Protein AF-A0A5N6P2I0-F1 (afdb_monomer_lite)

pLDDT: mean 77.82, std 19.81, range [37.22, 97.19]

Organism: NCBI:txid192012

Foldseek 3Di:
DDDDDDDDPDPPPDPPPPPPPPDPDPPDDDPLRVLLVVLLVLQLVLLVVADPVSSVVSNVVSVVVSVVCVVPPDPPPVVVSVVVSVVSVVQSVVSNVDNDRPPDPPDPPPPPPDDD

Sequence (116 aa):
MNPLSEDLQSQEQAPKNKDVMGAPRAQKLSGIQKQVLSLYRGFLRTARYKTPENRAHIESLVSAEFRKNSQLIDRKNFLHIEYLLRRGKKQLDQLKTVDSVRLSSSNVELSDTKQQ

InterPro domains:
  IPR008011 Complex 1 LYR protein domain [PF05347] (34-94)
  IPR045295 SDHAF1, LYR domain [cd20268] (30-94)

Structure (mmCIF, N/CA/C/O backbone):
data_AF-A0A5N6P2I0-F1
#
_entry.id   AF-A0A5N6P2I0-F1
#
loop_
_atom_site.group_PDB
_atom_site.id
_atom_site.type_symbol
_atom_site.label_atom_id
_atom_site.label_alt_id
_atom_site.label_comp_id
_atom_site.label_asym_id
_atom_site.label_entity_id
_atom_site.label_seq_id
_atom_site.pdbx_PDB_ins_code
_atom_site.Cartn_x
_atom_site.Cartn_y
_atom_site.Cartn_z
_atom_site.occupancy
_atom_site.B_iso_or_equiv
_atom_site.auth_seq_id
_atom_site.auth_comp_id
_atom_site.auth_asym_id
_atom_site.auth_atom_id
_at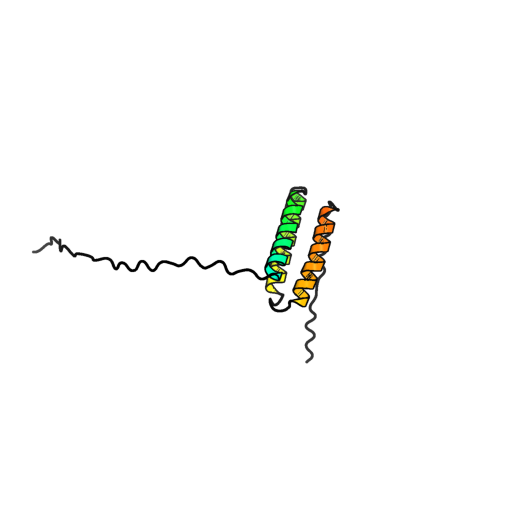om_site.pdbx_PDB_model_num
ATOM 1 N N . MET A 1 1 ? -71.513 -26.981 -22.341 1.00 44.34 1 MET A N 1
ATOM 2 C CA . MET A 1 1 ? -70.065 -26.818 -22.574 1.00 44.34 1 MET A CA 1
ATOM 3 C C . MET A 1 1 ? -69.766 -25.331 -22.537 1.00 44.34 1 MET A C 1
ATOM 5 O O . MET A 1 1 ? -70.288 -24.623 -23.383 1.00 44.34 1 MET A O 1
ATOM 9 N N . ASN A 1 2 ? -69.008 -24.868 -21.542 1.00 53.66 2 ASN A N 1
ATOM 10 C CA . ASN A 1 2 ? -68.280 -23.596 -21.645 1.00 53.66 2 ASN A CA 1
ATOM 11 C C . ASN A 1 2 ? -67.016 -23.841 -22.486 1.00 53.66 2 ASN A C 1
ATOM 13 O O . ASN A 1 2 ? -66.511 -24.968 -22.478 1.00 53.66 2 ASN A O 1
ATOM 17 N N . PRO A 1 3 ? -66.534 -22.832 -23.225 1.00 54.41 3 PRO A N 1
ATOM 18 C CA . PRO A 1 3 ? -65.456 -21.997 -22.679 1.00 54.41 3 PRO A CA 1
ATOM 19 C C . PRO A 1 3 ? -65.680 -20.500 -22.980 1.00 54.41 3 PRO A C 1
ATOM 21 O O . PRO A 1 3 ? -66.147 -20.126 -24.046 1.00 54.41 3 PRO A O 1
ATOM 24 N N . LEU A 1 4 ? -65.585 -19.634 -21.974 1.00 51.84 4 LEU A N 1
ATOM 25 C CA . LEU A 1 4 ? -64.352 -18.969 -21.530 1.00 51.84 4 LEU A CA 1
ATOM 26 C C . LEU A 1 4 ? -63.957 -17.794 -22.446 1.00 51.84 4 LEU A C 1
ATOM 28 O O . LEU A 1 4 ? -63.243 -17.933 -23.433 1.00 51.84 4 LEU A O 1
ATOM 32 N N . SER A 1 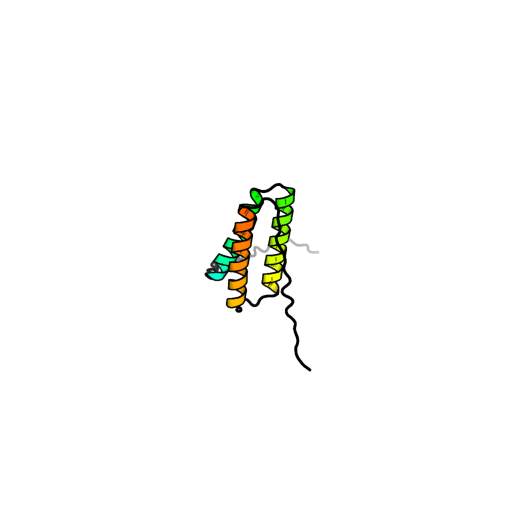5 ? -64.455 -16.625 -22.067 1.00 57.94 5 SER A N 1
ATOM 33 C CA . SER A 1 5 ? -63.877 -15.301 -22.320 1.00 57.94 5 SER A CA 1
ATOM 34 C C . SER A 1 5 ? -64.264 -14.526 -21.053 1.00 57.94 5 SER A C 1
ATOM 36 O O . SER A 1 5 ? -65.418 -14.146 -20.894 1.00 57.94 5 SER A O 1
ATOM 38 N N . GLU A 1 6 ? -63.523 -14.620 -19.946 1.00 64.75 6 GLU A N 1
ATOM 39 C CA . GLU A 1 6 ? -62.194 -14.028 -19.739 1.00 64.75 6 GLU A CA 1
ATOM 40 C C . GLU A 1 6 ? -62.084 -12.671 -20.423 1.00 64.75 6 GLU A C 1
ATOM 42 O O . GLU A 1 6 ? -61.702 -12.582 -21.578 1.00 64.75 6 GLU A O 1
ATOM 47 N N . ASP A 1 7 ? -62.540 -11.646 -19.703 1.00 49.78 7 ASP A N 1
ATOM 48 C CA . ASP A 1 7 ? -61.805 -10.395 -19.528 1.00 49.78 7 ASP A CA 1
ATOM 49 C C . ASP A 1 7 ? -62.417 -9.656 -18.328 1.00 49.78 7 ASP A C 1
ATOM 51 O O . ASP A 1 7 ? -63.282 -8.786 -18.441 1.00 49.78 7 ASP A O 1
ATOM 55 N N . LEU A 1 8 ? -61.991 -10.058 -17.123 1.00 53.91 8 LEU A N 1
ATOM 56 C CA . LEU A 1 8 ? -62.126 -9.208 -15.946 1.00 53.91 8 LEU A CA 1
ATOM 57 C C . LEU A 1 8 ? -61.109 -8.078 -16.080 1.00 53.91 8 LEU A C 1
ATOM 59 O O . LEU A 1 8 ? -59.900 -8.279 -15.973 1.00 53.91 8 LEU A O 1
ATOM 63 N N . GLN A 1 9 ? -61.629 -6.872 -16.259 1.00 51.62 9 GLN A N 1
ATOM 64 C CA . GLN A 1 9 ? -60.892 -5.627 -16.127 1.00 51.62 9 GLN A CA 1
ATOM 65 C C . GLN A 1 9 ? -60.539 -5.407 -14.647 1.00 51.62 9 GLN A C 1
ATOM 67 O O . GLN A 1 9 ? -61.181 -4.648 -13.925 1.00 51.62 9 GLN A O 1
ATOM 72 N N . SER A 1 10 ? -59.513 -6.115 -14.179 1.00 47.25 10 SER A N 1
ATOM 73 C CA . SER A 1 10 ? -58.871 -5.862 -12.894 1.00 47.25 10 SER A CA 1
ATOM 74 C C . SER A 1 10 ? -58.018 -4.605 -13.025 1.00 47.25 10 SER A C 1
ATOM 76 O O . SER A 1 10 ? -56.967 -4.601 -13.664 1.00 47.25 10 SER A O 1
ATOM 78 N N . GLN A 1 11 ? -58.481 -3.512 -12.422 1.00 48.97 11 GLN A N 1
ATOM 79 C CA . GLN A 1 11 ? -57.640 -2.356 -12.140 1.00 48.97 11 GLN A CA 1
ATOM 80 C C . GLN A 1 11 ? -56.559 -2.765 -11.133 1.00 48.97 11 GLN A C 1
ATOM 82 O O . GLN A 1 11 ? -56.758 -2.687 -9.922 1.00 48.97 11 GLN A O 1
ATOM 87 N N . GLU A 1 12 ? -55.401 -3.190 -11.629 1.00 54.59 12 GLU A N 1
ATOM 88 C CA . GLU A 1 12 ? -54.212 -3.366 -10.804 1.00 54.59 12 GLU A CA 1
ATOM 89 C C . GLU A 1 12 ? -53.629 -1.988 -10.464 1.00 54.59 12 GLU A C 1
ATOM 91 O O . GLU A 1 12 ? -52.868 -1.377 -11.218 1.00 54.59 12 GLU A O 1
ATOM 96 N N . GLN A 1 13 ? -54.035 -1.448 -9.316 1.00 52.94 13 GLN A N 1
ATOM 97 C CA . GLN A 1 13 ? -53.342 -0.326 -8.696 1.00 52.94 13 GLN A CA 1
ATOM 98 C C . GLN A 1 13 ? -52.005 -0.821 -8.143 1.00 52.94 13 GLN A C 1
ATOM 100 O O . GLN A 1 13 ? -51.918 -1.358 -7.042 1.00 52.94 13 GLN A O 1
ATOM 105 N N . ALA A 1 14 ? -50.952 -0.610 -8.931 1.00 58.09 14 ALA A N 1
ATOM 106 C CA . ALA A 1 14 ? -49.574 -0.828 -8.523 1.00 58.09 14 ALA A CA 1
ATOM 107 C C . ALA A 1 14 ? -49.246 -0.045 -7.230 1.00 58.09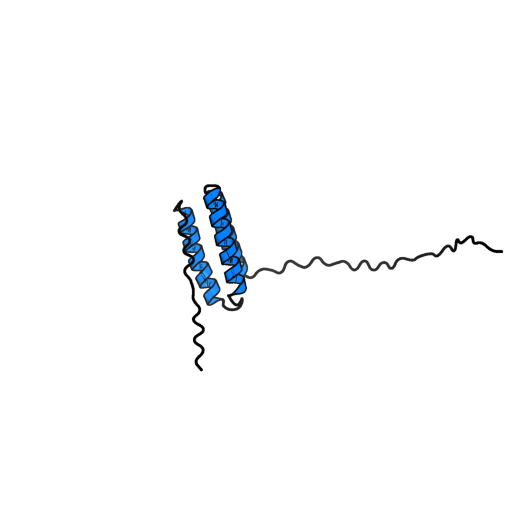 14 ALA A C 1
ATOM 109 O O . ALA A 1 14 ? -49.504 1.167 -7.163 1.00 58.09 14 ALA A O 1
ATOM 110 N N . PRO 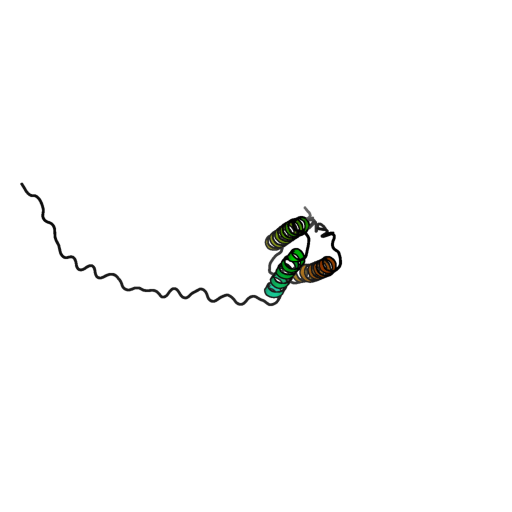A 1 15 ? -48.627 -0.676 -6.215 1.00 54.09 15 PRO A N 1
ATOM 111 C CA . PRO A 1 15 ? -48.181 0.030 -5.024 1.00 54.09 15 PRO A CA 1
ATOM 112 C C . PRO A 1 15 ? -47.036 0.985 -5.387 1.00 54.09 15 PRO A C 1
ATOM 114 O O . PRO A 1 15 ? -45.923 0.577 -5.715 1.00 54.09 15 PRO A O 1
ATOM 117 N N . LYS A 1 16 ? -47.296 2.295 -5.307 1.00 62.94 16 LYS A N 1
ATOM 118 C CA . LYS A 1 16 ? -46.289 3.355 -5.468 1.00 62.94 16 LYS A CA 1
ATOM 119 C C . LYS A 1 16 ? -45.431 3.515 -4.205 1.00 62.94 16 LYS A C 1
ATOM 121 O O . LYS A 1 16 ? -45.323 4.624 -3.696 1.00 62.94 16 LYS A O 1
ATOM 126 N N . ASN A 1 17 ? -44.776 2.459 -3.730 1.00 58.72 17 ASN A N 1
ATOM 127 C CA . ASN A 1 17 ? -43.648 2.627 -2.809 1.00 58.72 17 ASN A CA 1
ATOM 128 C C . ASN A 1 17 ? -42.353 2.639 -3.608 1.00 58.72 17 ASN A C 1
ATOM 130 O O . ASN A 1 17 ? -41.639 1.656 -3.759 1.00 58.72 17 ASN A O 1
ATOM 134 N N . LYS A 1 18 ? -42.074 3.823 -4.150 1.00 60.91 18 LYS A N 1
ATOM 135 C CA . LYS A 1 18 ? -40.727 4.226 -4.534 1.00 60.91 18 LYS A CA 1
ATOM 136 C C . LYS A 1 18 ? -40.039 4.670 -3.253 1.00 60.91 18 LYS A C 1
ATOM 138 O O . LYS A 1 18 ? -39.909 5.865 -2.993 1.00 60.91 18 LYS A O 1
ATOM 143 N N . ASP A 1 19 ? -39.647 3.684 -2.452 1.00 57.59 19 ASP A N 1
ATOM 144 C CA . ASP A 1 19 ? -38.621 3.888 -1.445 1.00 57.59 19 ASP A CA 1
ATOM 145 C C . ASP A 1 19 ? -37.384 4.367 -2.196 1.00 57.59 19 ASP A C 1
ATOM 147 O O . ASP A 1 19 ? -36.738 3.642 -2.955 1.00 57.59 19 ASP A O 1
ATOM 151 N N . VAL A 1 20 ? -37.135 5.666 -2.068 1.00 60.59 20 VAL A N 1
ATOM 152 C CA . VAL A 1 20 ? -35.949 6.333 -2.573 1.00 60.59 20 VAL A CA 1
ATOM 153 C C . VAL A 1 20 ? -34.768 5.643 -1.905 1.00 60.59 20 VAL A C 1
ATOM 155 O O . VAL A 1 20 ? -34.457 5.901 -0.744 1.00 60.59 20 VAL A O 1
ATOM 158 N N . MET A 1 21 ? -34.130 4.731 -2.640 1.00 58.25 21 MET A N 1
ATOM 159 C CA . MET A 1 21 ? -32.834 4.159 -2.304 1.00 58.25 21 MET A CA 1
ATOM 160 C C . MET A 1 21 ? -31.849 5.317 -2.150 1.00 58.25 21 MET A C 1
ATOM 162 O O . MET A 1 21 ? -31.278 5.813 -3.122 1.00 58.25 21 MET A O 1
ATOM 166 N N . GLY A 1 22 ? -31.691 5.791 -0.914 1.00 60.19 22 GLY A N 1
ATOM 167 C CA . GLY A 1 22 ? -30.646 6.724 -0.544 1.00 60.19 22 GLY A CA 1
ATOM 168 C C . GLY A 1 22 ? -29.318 6.069 -0.880 1.00 60.19 22 GLY A C 1
ATOM 169 O O . GLY A 1 22 ? -28.913 5.117 -0.213 1.00 60.19 22 GLY A O 1
ATOM 170 N N . ALA A 1 23 ? -28.667 6.550 -1.942 1.00 65.94 23 ALA A N 1
ATOM 171 C CA . ALA A 1 23 ? -27.332 6.109 -2.310 1.00 65.94 23 ALA A CA 1
ATOM 172 C C . ALA A 1 23 ? -26.455 6.112 -1.045 1.00 65.94 23 ALA A C 1
ATOM 174 O O . ALA A 1 23 ? -26.481 7.100 -0.296 1.00 65.94 23 ALA A O 1
ATOM 175 N N . PRO A 1 24 ? -25.720 5.024 -0.755 1.00 65.69 24 PRO A N 1
ATOM 176 C CA . PRO A 1 24 ? -24.953 4.930 0.473 1.00 65.69 24 PRO A CA 1
ATOM 177 C C . PRO A 1 24 ? -23.992 6.114 0.518 1.00 65.69 24 PRO A C 1
ATOM 179 O O . PRO A 1 24 ? -23.136 6.275 -0.354 1.00 65.69 24 PRO A O 1
ATOM 182 N N . ARG A 1 25 ? -24.169 6.985 1.519 1.00 69.44 25 ARG A N 1
ATOM 183 C CA . ARG A 1 25 ? -23.284 8.132 1.733 1.00 69.44 25 ARG A CA 1
ATOM 184 C C . ARG A 1 25 ? -21.867 7.586 1.828 1.00 69.44 25 ARG A C 1
ATOM 186 O O . ARG A 1 25 ? -21.587 6.803 2.735 1.00 69.44 25 ARG A O 1
ATOM 193 N N . ALA A 1 26 ? -21.004 7.972 0.888 1.00 72.00 26 ALA A N 1
ATOM 194 C CA . ALA A 1 26 ? -19.619 7.529 0.856 1.00 72.00 26 ALA A CA 1
ATOM 195 C C . ALA A 1 26 ? -18.995 7.777 2.235 1.00 72.00 26 ALA A C 1
ATOM 197 O O . ALA A 1 26 ? -18.838 8.925 2.661 1.00 72.00 26 ALA A O 1
ATOM 198 N N . GLN A 1 27 ? -18.712 6.698 2.968 1.00 79.94 27 GLN A N 1
ATOM 199 C CA . GLN A 1 27 ? -18.161 6.811 4.309 1.00 79.94 27 GLN A CA 1
ATOM 200 C C . GLN A 1 27 ? -16.822 7.542 4.223 1.00 79.94 27 GLN A C 1
ATOM 202 O O . GLN A 1 27 ? -15.932 7.180 3.449 1.00 79.94 27 GLN A O 1
ATOM 207 N N . LYS A 1 28 ? -16.691 8.614 5.007 1.00 89.38 28 LYS A N 1
ATOM 208 C CA . LYS A 1 28 ? -15.485 9.435 5.024 1.00 89.38 28 LYS A CA 1
ATOM 209 C C . LYS A 1 28 ? -14.323 8.588 5.540 1.00 89.38 28 LYS A C 1
ATOM 211 O O . LYS A 1 28 ? -14.308 8.195 6.701 1.00 89.38 28 LYS A O 1
ATOM 216 N N . LEU A 1 29 ? -13.347 8.333 4.671 1.00 89.50 29 LEU A N 1
ATOM 217 C CA . LEU A 1 29 ? -12.138 7.595 5.033 1.00 89.50 29 LEU A CA 1
ATOM 218 C C . LEU A 1 29 ? -11.342 8.343 6.111 1.00 89.50 29 LEU A C 1
ATOM 220 O O . LEU A 1 29 ? -11.184 9.570 6.040 1.00 89.50 29 LEU A O 1
ATOM 224 N N . SER A 1 30 ? -10.796 7.592 7.066 1.00 91.94 30 SER A N 1
ATOM 225 C CA . SER A 1 30 ? -9.897 8.110 8.096 1.00 91.94 30 SER A CA 1
ATOM 226 C C . SER A 1 30 ? -8.578 8.606 7.493 1.00 91.94 30 SER A C 1
ATOM 228 O O . SER A 1 30 ? -8.214 8.267 6.362 1.00 91.94 30 SER A O 1
ATOM 230 N N . GLY A 1 31 ? -7.832 9.418 8.249 1.00 94.06 31 GLY A N 1
ATOM 231 C CA . GLY A 1 31 ? -6.531 9.932 7.806 1.00 94.06 31 GLY A CA 1
ATOM 232 C C . GLY A 1 31 ? -5.565 8.811 7.413 1.00 94.06 31 GLY A C 1
ATOM 233 O O . GLY A 1 31 ? -4.988 8.848 6.326 1.00 94.06 31 GLY A O 1
ATOM 234 N N . ILE A 1 32 ? -5.476 7.767 8.241 1.00 93.62 32 ILE A N 1
ATOM 235 C CA . ILE A 1 32 ? -4.583 6.633 7.986 1.00 93.62 32 ILE A CA 1
ATOM 236 C C . ILE A 1 32 ? -5.034 5.808 6.775 1.00 93.62 32 ILE A C 1
ATOM 238 O O . ILE A 1 32 ? -4.209 5.427 5.949 1.00 93.62 32 ILE A O 1
ATOM 242 N N . GLN A 1 33 ? -6.345 5.623 6.575 1.00 94.25 33 GLN A N 1
ATOM 243 C CA . GLN A 1 33 ? -6.872 4.957 5.378 1.00 94.25 33 GLN A CA 1
ATOM 244 C C . GLN A 1 33 ? -6.495 5.722 4.105 1.00 94.25 33 GLN A C 1
ATOM 246 O O . GLN A 1 33 ? -6.050 5.124 3.125 1.00 94.25 33 GLN A O 1
ATOM 251 N N . LYS A 1 34 ? -6.600 7.057 4.125 1.00 95.75 34 LYS A N 1
ATOM 252 C CA . LYS A 1 34 ? -6.159 7.900 3.003 1.00 95.75 34 LYS A CA 1
ATOM 253 C C . LYS A 1 34 ? -4.659 7.768 2.748 1.00 95.75 34 LYS A C 1
ATOM 255 O O . LYS A 1 34 ? -4.254 7.713 1.590 1.00 95.75 34 LYS A O 1
ATOM 260 N N . GLN A 1 35 ? -3.843 7.699 3.800 1.00 96.25 35 GLN A N 1
ATOM 261 C CA . GLN A 1 35 ? -2.397 7.502 3.672 1.00 96.25 35 GLN A CA 1
ATOM 262 C C . GLN A 1 35 ? -2.062 6.145 3.040 1.00 96.25 35 GLN A C 1
ATOM 264 O O . GLN A 1 35 ? -1.268 6.110 2.101 1.00 96.25 35 GLN A O 1
ATOM 269 N N . VAL A 1 36 ? -2.712 5.058 3.472 1.00 96.00 36 VAL A N 1
ATOM 270 C CA . VAL A 1 36 ? -2.530 3.712 2.892 1.00 96.00 36 VAL A CA 1
ATOM 271 C C . VAL A 1 36 ? -2.891 3.710 1.408 1.00 96.00 36 VAL A C 1
ATOM 273 O O . VAL A 1 36 ? -2.098 3.265 0.579 1.00 96.00 36 VAL A O 1
ATOM 276 N N . LEU A 1 37 ? -4.045 4.276 1.042 1.00 96.12 37 LEU A N 1
ATOM 277 C CA . LEU A 1 37 ? -4.464 4.360 -0.361 1.00 96.12 37 LEU A CA 1
ATOM 278 C C . LEU A 1 37 ? -3.536 5.247 -1.196 1.00 96.12 37 LEU A C 1
ATOM 280 O O . LEU A 1 37 ? -3.244 4.924 -2.348 1.00 96.12 37 LEU A O 1
ATOM 284 N N . SER A 1 38 ? -3.063 6.360 -0.635 1.00 97.12 38 SER A N 1
ATOM 285 C CA . SER A 1 38 ? -2.109 7.245 -1.305 1.00 97.12 38 SER A CA 1
ATOM 286 C C . SER A 1 38 ? -0.795 6.522 -1.596 1.00 97.12 38 SER A C 1
ATOM 288 O O . SER A 1 38 ? -0.284 6.621 -2.715 1.00 97.12 38 SER A O 1
ATOM 290 N N . LEU A 1 39 ? -0.296 5.744 -0.629 1.00 97.19 39 LEU A N 1
ATOM 291 C CA . LEU A 1 39 ? 0.917 4.946 -0.770 1.00 97.19 39 LEU A CA 1
ATOM 292 C C . LEU A 1 39 ? 0.758 3.869 -1.850 1.00 97.19 39 LEU A C 1
ATOM 294 O O . LEU A 1 39 ? 1.573 3.813 -2.769 1.00 97.19 39 LEU A O 1
ATOM 298 N N . TYR A 1 40 ? -0.327 3.090 -1.803 1.00 97.06 40 TYR A N 1
ATOM 299 C CA . TYR A 1 40 ? -0.643 2.082 -2.821 1.00 97.06 40 TYR A CA 1
ATOM 300 C C . TYR A 1 40 ? -0.688 2.691 -4.230 1.00 97.06 40 TYR A C 1
ATOM 302 O O . TYR A 1 40 ? 0.004 2.252 -5.148 1.00 97.06 40 TYR A O 1
ATOM 310 N N . ARG A 1 41 ? -1.436 3.790 -4.395 1.00 96.69 41 ARG A N 1
ATOM 311 C CA . ARG A 1 41 ? -1.516 4.523 -5.669 1.00 96.69 41 ARG A CA 1
ATOM 312 C C . ARG A 1 41 ? -0.179 5.137 -6.074 1.00 96.69 41 ARG A C 1
ATOM 314 O O . ARG A 1 41 ? 0.010 5.432 -7.250 1.00 96.69 41 ARG A O 1
ATOM 321 N N . GLY A 1 42 ? 0.701 5.427 -5.119 1.00 96.00 42 GLY A N 1
ATOM 322 C CA . GLY A 1 42 ? 2.062 5.894 -5.361 1.00 96.00 42 GLY A CA 1
ATOM 323 C C . GLY A 1 42 ? 2.877 4.838 -6.097 1.00 96.00 42 GLY A C 1
ATOM 324 O O . GLY A 1 42 ? 3.397 5.132 -7.168 1.00 96.00 42 GLY A O 1
ATOM 325 N N . PHE A 1 43 ? 2.884 3.603 -5.592 1.00 95.06 43 PHE A N 1
ATOM 326 C CA . PHE A 1 43 ? 3.551 2.475 -6.248 1.00 95.06 43 PHE A CA 1
ATOM 327 C C . PHE A 1 43 ? 3.032 2.227 -7.662 1.00 95.06 43 PHE A C 1
ATOM 329 O O . PHE A 1 43 ? 3.830 2.164 -8.592 1.00 95.06 43 PHE A O 1
ATOM 336 N N . LEU A 1 44 ? 1.708 2.172 -7.847 1.00 94.38 44 LEU A N 1
ATOM 337 C CA . LEU A 1 44 ? 1.123 1.957 -9.176 1.00 94.38 44 LEU A CA 1
ATOM 338 C C . LEU A 1 44 ? 1.479 3.078 -10.160 1.00 94.38 44 LEU A C 1
ATOM 340 O O . LEU A 1 44 ? 1.707 2.830 -11.338 1.00 94.38 44 LEU A O 1
ATOM 344 N N . ARG A 1 45 ? 1.545 4.331 -9.691 1.00 95.25 45 ARG A N 1
ATOM 345 C CA . ARG A 1 45 ? 1.972 5.454 -10.535 1.00 95.25 45 ARG A CA 1
ATOM 346 C C . ARG A 1 45 ? 3.435 5.324 -10.932 1.00 95.25 45 ARG A C 1
ATOM 348 O O . ARG A 1 45 ? 3.729 5.485 -12.106 1.00 95.25 45 ARG A O 1
ATOM 355 N N . THR A 1 46 ? 4.325 5.003 -9.997 1.00 92.81 46 THR A N 1
ATOM 356 C CA . THR A 1 46 ? 5.748 4.802 -10.303 1.00 92.81 46 THR A CA 1
ATOM 357 C C . THR A 1 46 ? 5.963 3.611 -11.239 1.00 92.81 46 THR A C 1
ATOM 359 O O . THR A 1 46 ? 6.755 3.719 -12.170 1.00 92.81 46 THR A O 1
ATOM 362 N N . ALA A 1 47 ? 5.210 2.521 -11.066 1.00 91.75 47 ALA A N 1
ATOM 363 C CA . ALA A 1 47 ? 5.281 1.339 -11.925 1.00 91.75 47 ALA A CA 1
ATOM 364 C C . ALA A 1 47 ? 4.973 1.652 -13.400 1.00 91.75 47 ALA A C 1
ATOM 366 O O . ALA A 1 47 ? 5.587 1.071 -14.288 1.00 91.75 47 ALA A O 1
ATOM 367 N N . ARG A 1 48 ? 4.079 2.613 -13.682 1.00 91.81 48 ARG A N 1
ATOM 368 C CA . ARG A 1 48 ? 3.745 3.027 -15.060 1.00 91.81 48 ARG A CA 1
ATOM 369 C C . ARG A 1 48 ? 4.915 3.634 -15.832 1.00 91.81 48 ARG A C 1
ATOM 371 O O . ARG A 1 48 ? 4.869 3.621 -17.054 1.00 91.81 48 ARG A O 1
ATOM 378 N N . TYR A 1 49 ? 5.922 4.158 -15.137 1.00 90.00 49 TYR A N 1
ATOM 379 C CA . TYR A 1 49 ? 7.121 4.733 -15.750 1.00 90.00 49 TYR A CA 1
ATOM 380 C C . TYR A 1 49 ? 8.256 3.710 -15.919 1.00 90.00 49 TYR A C 1
ATOM 382 O O . TYR A 1 49 ? 9.344 4.083 -16.344 1.00 90.00 49 TYR A O 1
ATOM 390 N N . LYS A 1 50 ? 8.036 2.438 -15.560 1.00 87.25 50 LYS A N 1
ATOM 391 C CA . LYS A 1 50 ? 9.003 1.344 -15.736 1.00 87.25 50 LYS A CA 1
ATOM 392 C C . LYS A 1 50 ? 8.658 0.504 -16.974 1.00 87.25 50 LYS A C 1
ATOM 394 O O . LYS A 1 50 ? 7.587 0.670 -17.559 1.00 87.25 50 LYS A O 1
ATOM 399 N N . THR A 1 51 ? 9.562 -0.399 -17.371 1.00 89.25 51 THR A N 1
ATOM 400 C CA . THR A 1 51 ? 9.328 -1.325 -18.496 1.00 89.25 51 THR A CA 1
ATOM 401 C C . THR A 1 51 ? 8.072 -2.177 -18.265 1.00 89.25 51 THR A C 1
ATOM 403 O O . THR A 1 51 ? 7.695 -2.393 -17.108 1.00 89.25 51 THR A O 1
ATOM 406 N N . PRO A 1 52 ? 7.396 -2.667 -19.319 1.00 88.88 52 PRO A N 1
ATOM 407 C CA . PRO A 1 52 ? 6.162 -3.444 -19.178 1.00 88.88 52 PRO A CA 1
ATOM 408 C C . PRO A 1 52 ? 6.293 -4.662 -18.253 1.00 88.88 52 PRO A C 1
ATOM 410 O O . PRO A 1 52 ? 5.382 -4.933 -17.467 1.00 88.88 52 PRO A O 1
ATOM 413 N N . GLU A 1 53 ? 7.435 -5.348 -18.300 1.00 86.81 53 GLU A N 1
ATOM 414 C CA . GLU A 1 53 ? 7.747 -6.523 -17.482 1.00 86.81 53 GLU A CA 1
ATOM 415 C C . GLU A 1 53 ? 7.885 -6.127 -16.008 1.00 86.81 53 GLU A C 1
ATOM 417 O O . GLU A 1 53 ? 7.211 -6.683 -15.136 1.00 86.81 53 GLU A O 1
ATOM 422 N N . ASN A 1 54 ? 8.695 -5.099 -15.729 1.00 87.19 54 ASN A N 1
ATOM 423 C CA . ASN A 1 54 ? 8.895 -4.598 -14.372 1.00 87.19 54 ASN A CA 1
ATOM 424 C C . ASN A 1 54 ? 7.604 -4.010 -13.805 1.00 87.19 54 ASN A C 1
ATOM 426 O O . ASN A 1 54 ? 7.305 -4.216 -12.632 1.00 87.19 54 ASN A O 1
ATOM 430 N N . ARG A 1 55 ? 6.802 -3.325 -14.626 1.00 90.81 55 ARG A N 1
ATOM 431 C CA . ARG A 1 55 ? 5.491 -2.803 -14.235 1.00 90.81 55 ARG A CA 1
ATOM 432 C C . ARG A 1 55 ? 4.589 -3.924 -13.735 1.00 90.81 55 ARG A C 1
ATOM 434 O O . ARG A 1 55 ? 4.110 -3.838 -12.608 1.00 90.81 55 ARG A O 1
ATOM 441 N N . ALA A 1 56 ? 4.386 -4.971 -14.536 1.00 91.06 56 ALA A N 1
ATOM 442 C CA . ALA A 1 56 ? 3.527 -6.094 -14.161 1.00 91.06 56 ALA A CA 1
ATOM 443 C C . ALA A 1 56 ? 4.019 -6.783 -12.877 1.00 91.06 56 ALA A C 1
ATOM 445 O O . ALA A 1 56 ? 3.224 -7.105 -11.991 1.00 91.06 56 ALA A O 1
ATOM 446 N N . HIS A 1 57 ? 5.337 -6.943 -12.741 1.00 89.88 57 HIS A N 1
ATOM 447 C CA . HIS A 1 57 ? 5.945 -7.511 -11.545 1.00 89.88 57 HIS A CA 1
ATOM 448 C C . HIS A 1 57 ? 5.703 -6.649 -10.293 1.00 89.88 57 HIS A C 1
ATOM 450 O O . HIS A 1 57 ? 5.230 -7.160 -9.276 1.00 89.88 57 HIS A O 1
ATOM 456 N N . ILE A 1 58 ? 5.952 -5.336 -10.373 1.00 90.19 58 ILE A N 1
ATOM 457 C CA . ILE A 1 58 ? 5.723 -4.389 -9.269 1.00 90.19 58 ILE A CA 1
ATOM 458 C C . ILE A 1 58 ? 4.246 -4.372 -8.875 1.00 90.19 58 ILE A C 1
ATOM 460 O O . ILE A 1 58 ? 3.928 -4.459 -7.691 1.00 90.19 58 ILE A O 1
ATOM 464 N N . GLU A 1 59 ? 3.337 -4.262 -9.845 1.00 93.56 59 GLU A N 1
ATOM 465 C CA . GLU A 1 59 ? 1.897 -4.221 -9.584 1.00 93.56 59 GLU A CA 1
ATOM 466 C C . GLU A 1 59 ? 1.420 -5.496 -8.884 1.00 93.56 59 GLU A C 1
ATOM 468 O O . GLU A 1 59 ? 0.668 -5.410 -7.908 1.00 93.56 59 GLU A O 1
ATOM 473 N N . SER A 1 60 ? 1.895 -6.663 -9.328 1.00 93.12 60 SER A N 1
ATOM 474 C CA . SER A 1 60 ? 1.578 -7.953 -8.713 1.00 93.12 60 SER A CA 1
ATOM 475 C C . SER A 1 60 ? 2.073 -8.031 -7.266 1.00 93.12 60 SER A C 1
ATOM 477 O O . SER A 1 60 ? 1.277 -8.298 -6.360 1.00 93.12 60 SER A O 1
ATOM 479 N N . LEU A 1 61 ? 3.351 -7.710 -7.027 1.00 92.19 61 LEU A N 1
ATOM 480 C CA . LEU A 1 61 ? 3.955 -7.739 -5.692 1.00 92.19 61 LEU A CA 1
ATOM 481 C C . LEU A 1 61 ? 3.260 -6.782 -4.724 1.00 92.19 61 LEU A C 1
ATOM 483 O O . LEU A 1 61 ? 2.831 -7.193 -3.647 1.00 92.19 61 LEU A O 1
ATOM 487 N N . VAL A 1 62 ? 3.095 -5.519 -5.123 1.00 94.00 62 VAL A N 1
ATOM 488 C CA . VAL A 1 62 ? 2.462 -4.491 -4.288 1.00 94.00 62 VAL A CA 1
ATOM 489 C C . VAL A 1 62 ? 1.019 -4.882 -3.984 1.00 94.00 62 VAL A C 1
ATOM 491 O O . VAL A 1 62 ? 0.575 -4.792 -2.842 1.00 94.00 62 VAL A O 1
ATOM 494 N N . SER A 1 63 ? 0.276 -5.371 -4.975 1.00 94.81 63 SER A N 1
ATOM 495 C CA . SER A 1 63 ? -1.105 -5.798 -4.753 1.00 94.81 63 SER A CA 1
ATOM 496 C C . SER A 1 63 ? -1.195 -6.998 -3.808 1.00 94.81 63 SER A C 1
ATOM 498 O O . SER A 1 63 ? -2.080 -7.035 -2.953 1.00 94.81 63 SER A O 1
ATOM 500 N N . ALA A 1 64 ? -0.295 -7.976 -3.938 1.00 95.06 64 ALA A N 1
ATOM 501 C CA . ALA A 1 64 ? -0.235 -9.134 -3.051 1.00 95.06 64 ALA A CA 1
ATOM 502 C C . ALA A 1 64 ? 0.116 -8.730 -1.611 1.00 95.06 64 ALA A C 1
ATOM 504 O O . ALA A 1 64 ? -0.562 -9.154 -0.676 1.00 95.06 64 ALA A O 1
ATOM 505 N N . GLU A 1 65 ? 1.112 -7.861 -1.430 1.00 93.69 65 GLU A N 1
ATOM 506 C CA . GLU A 1 65 ? 1.554 -7.402 -0.112 1.00 93.69 65 GLU A CA 1
ATOM 507 C C . GLU A 1 65 ? 0.479 -6.569 0.597 1.00 93.69 65 GLU A C 1
ATOM 509 O O . GLU A 1 65 ? 0.161 -6.832 1.756 1.00 93.69 65 GLU A O 1
ATOM 514 N N . PHE A 1 66 ? -0.159 -5.619 -0.097 1.00 95.12 66 PHE A N 1
ATOM 515 C CA . PHE A 1 66 ? -1.248 -4.828 0.486 1.00 95.12 66 PHE A CA 1
ATOM 516 C C . PHE A 1 66 ? -2.456 -5.698 0.854 1.00 95.12 66 PHE A C 1
ATOM 518 O O . PHE A 1 66 ? -3.044 -5.497 1.919 1.00 95.12 66 PHE A O 1
ATOM 525 N N . ARG A 1 67 ? -2.806 -6.692 0.021 1.00 95.44 67 ARG A N 1
ATOM 526 C CA . ARG A 1 67 ? -3.871 -7.657 0.339 1.00 95.44 67 ARG A CA 1
ATOM 527 C C . ARG A 1 67 ? -3.519 -8.493 1.567 1.00 95.44 67 ARG A C 1
ATOM 529 O O . ARG A 1 67 ? -4.321 -8.535 2.497 1.00 95.44 67 ARG A O 1
ATOM 536 N N . LYS A 1 68 ? -2.316 -9.073 1.613 1.00 94.62 68 LYS A N 1
ATOM 537 C CA . LYS A 1 68 ? -1.821 -9.845 2.762 1.00 94.62 68 LYS A CA 1
ATOM 538 C C . LYS A 1 68 ? -1.872 -9.017 4.049 1.00 94.62 68 LYS A C 1
ATOM 540 O O . LYS A 1 68 ? -2.470 -9.436 5.034 1.00 94.62 68 LYS A O 1
ATOM 545 N N . ASN A 1 69 ? -1.324 -7.806 4.022 1.00 93.75 69 ASN A N 1
ATOM 546 C CA . ASN A 1 69 ? -1.307 -6.906 5.175 1.00 93.75 69 ASN A CA 1
ATOM 547 C C . ASN A 1 69 ? -2.723 -6.519 5.628 1.00 93.75 69 ASN A C 1
ATOM 549 O O . ASN A 1 69 ? -2.985 -6.463 6.824 1.00 93.75 69 ASN A O 1
ATOM 553 N N . SER A 1 70 ? -3.663 -6.317 4.697 1.00 92.62 70 SER A N 1
ATOM 554 C CA . SER A 1 70 ? -5.061 -6.012 5.041 1.00 92.62 70 SER A CA 1
ATOM 555 C C . SER A 1 70 ? -5.807 -7.159 5.736 1.00 92.62 70 SER A C 1
ATOM 557 O O . SER A 1 70 ? -6.805 -6.902 6.407 1.00 92.62 70 SER A O 1
ATOM 559 N N . GLN A 1 71 ? -5.340 -8.401 5.562 1.00 94.19 71 GLN A N 1
ATOM 560 C CA . GLN A 1 71 ? -5.911 -9.598 6.184 1.00 94.19 71 GLN A CA 1
ATOM 561 C C . GLN A 1 71 ? -5.247 -9.918 7.527 1.00 94.19 71 GLN A C 1
ATOM 563 O O . GLN A 1 71 ? -5.936 -10.301 8.465 1.00 94.19 71 GLN A O 1
ATOM 568 N N . LEU A 1 72 ? -3.922 -9.765 7.615 1.00 94.12 72 LEU A N 1
ATOM 569 C CA . LEU A 1 72 ? -3.146 -10.163 8.794 1.00 94.12 72 LEU A CA 1
ATOM 570 C C . LEU A 1 72 ? -3.107 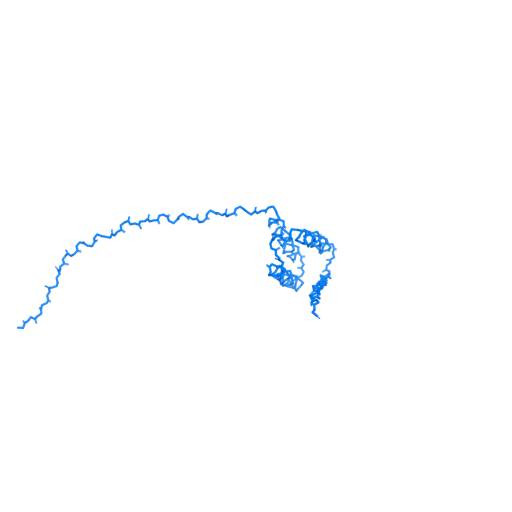-9.101 9.898 1.00 94.12 72 LEU A C 1
ATOM 572 O O . LEU A 1 72 ? -2.881 -9.434 11.057 1.00 94.12 72 LEU A O 1
ATOM 576 N N . ILE A 1 73 ? -3.285 -7.824 9.558 1.00 93.00 73 ILE A N 1
ATOM 577 C CA . ILE A 1 73 ? -3.097 -6.722 10.506 1.00 93.00 73 ILE A CA 1
ATOM 578 C C . ILE A 1 73 ? -4.455 -6.211 10.969 1.00 93.00 73 ILE A C 1
ATOM 580 O O . ILE A 1 73 ? -5.284 -5.786 10.162 1.00 93.00 73 ILE A O 1
ATOM 584 N N . ASP A 1 74 ? -4.658 -6.183 12.287 1.00 93.44 74 ASP A N 1
ATOM 585 C CA . ASP A 1 74 ? -5.836 -5.550 12.877 1.00 93.44 74 ASP A CA 1
ATOM 586 C C . ASP A 1 74 ? -5.889 -4.059 12.498 1.00 93.44 74 ASP A C 1
ATOM 588 O O . ASP A 1 74 ? -4.925 -3.306 12.656 1.00 93.44 74 ASP A O 1
ATOM 592 N N . ARG A 1 75 ? -7.067 -3.610 12.058 1.00 91.12 75 ARG A N 1
ATOM 593 C CA . ARG A 1 75 ? -7.387 -2.215 11.730 1.00 91.12 75 ARG A CA 1
ATOM 594 C C . ARG A 1 75 ? -7.146 -1.257 12.902 1.00 91.12 75 ARG A C 1
ATOM 596 O O . ARG A 1 75 ? -6.988 -0.062 12.664 1.00 91.12 75 ARG A O 1
ATOM 603 N N . LYS A 1 76 ? -7.144 -1.761 14.142 1.00 93.00 76 LYS A N 1
ATOM 604 C CA . LYS A 1 76 ? -6.860 -0.993 15.366 1.00 93.00 76 LYS A CA 1
ATOM 605 C C . LYS A 1 76 ? -5.372 -0.927 15.719 1.00 93.00 76 LYS A C 1
ATOM 607 O O . LYS A 1 76 ? -4.999 -0.131 16.578 1.00 93.00 76 LYS A O 1
ATOM 612 N N . ASN A 1 77 ? -4.509 -1.711 15.069 1.00 94.50 77 ASN A N 1
ATOM 613 C CA . ASN A 1 77 ? -3.068 -1.677 15.313 1.00 94.50 77 ASN A CA 1
ATOM 614 C C . ASN A 1 77 ? -2.412 -0.501 14.567 1.00 94.50 77 ASN A C 1
ATOM 616 O O . ASN A 1 77 ? -1.654 -0.672 13.609 1.00 94.50 77 ASN A O 1
ATOM 620 N N . PHE A 1 78 ? -2.733 0.720 15.003 1.00 93.81 78 PHE A N 1
ATOM 621 C CA . PHE A 1 78 ? -2.274 1.952 14.362 1.00 93.81 78 PHE A CA 1
ATOM 622 C C . PHE A 1 78 ? -0.747 2.048 14.315 1.00 93.81 78 PHE A C 1
ATOM 624 O O . PHE A 1 78 ? -0.202 2.423 13.282 1.00 93.81 78 PHE A O 1
ATOM 631 N N . LEU A 1 79 ? -0.053 1.636 15.382 1.00 94.88 79 LEU A N 1
ATOM 632 C CA . LEU A 1 79 ? 1.409 1.680 15.453 1.00 94.88 79 LEU A CA 1
ATOM 633 C C . LEU A 1 79 ? 2.062 0.829 14.355 1.00 94.88 79 LEU A C 1
ATOM 635 O O . LEU A 1 79 ? 2.995 1.279 13.684 1.00 94.88 79 LEU A O 1
ATOM 639 N N . HIS A 1 80 ? 1.554 -0.387 14.140 1.00 94.94 80 HIS A N 1
ATOM 640 C CA . HIS A 1 80 ? 2.076 -1.270 13.103 1.00 94.94 80 HIS A CA 1
ATOM 641 C C . HIS A 1 80 ? 1.728 -0.766 11.694 1.00 94.94 80 HIS A C 1
ATOM 643 O O . HIS A 1 80 ? 2.591 -0.753 10.814 1.00 94.94 80 HIS A O 1
ATOM 649 N N . ILE A 1 81 ? 0.502 -0.266 11.485 1.00 94.62 81 ILE A N 1
ATOM 650 C CA . ILE A 1 81 ? 0.093 0.335 10.203 1.00 94.62 81 ILE A CA 1
ATOM 651 C C . ILE A 1 81 ? 0.982 1.539 9.867 1.00 94.62 81 ILE A C 1
ATOM 653 O O . ILE A 1 81 ? 1.449 1.675 8.737 1.00 94.62 81 ILE A O 1
ATOM 657 N N . GLU A 1 82 ? 1.272 2.397 10.841 1.00 96.00 82 GLU A N 1
ATOM 658 C CA . GLU A 1 82 ? 2.171 3.532 10.653 1.00 96.00 82 GLU A CA 1
ATOM 659 C C . GLU A 1 82 ? 3.607 3.111 10.337 1.00 96.00 82 GLU A C 1
ATOM 661 O O . GLU A 1 82 ? 4.262 3.724 9.489 1.00 96.00 82 GLU A O 1
ATOM 666 N N . TYR A 1 83 ? 4.112 2.072 11.005 1.00 95.94 83 TYR A N 1
ATOM 667 C CA . TYR A 1 83 ? 5.425 1.516 10.697 1.00 95.94 83 TYR A CA 1
ATOM 668 C C . TYR A 1 83 ? 5.499 1.064 9.233 1.00 95.94 83 TYR A C 1
ATOM 670 O O . TYR A 1 83 ? 6.425 1.456 8.516 1.00 95.94 83 TYR A O 1
ATOM 678 N N . LEU A 1 84 ? 4.495 0.323 8.759 1.00 95.00 84 LEU A N 1
ATOM 679 C CA . LEU A 1 84 ? 4.421 -0.120 7.368 1.00 95.00 84 LEU A CA 1
ATOM 680 C C . LEU A 1 84 ? 4.260 1.043 6.391 1.00 95.00 84 LEU A C 1
ATOM 682 O O . LEU A 1 84 ? 4.888 1.036 5.336 1.00 95.00 84 LEU A O 1
ATOM 686 N N . LEU A 1 85 ? 3.496 2.079 6.746 1.00 95.94 85 LEU A N 1
ATOM 687 C CA . LEU A 1 85 ? 3.386 3.298 5.943 1.00 95.94 85 LEU A CA 1
ATOM 688 C C . LEU A 1 85 ? 4.742 3.993 5.778 1.00 95.94 85 LEU A C 1
ATOM 690 O O . LEU A 1 85 ? 5.114 4.366 4.663 1.00 95.94 85 LEU A O 1
ATOM 694 N N . ARG A 1 86 ? 5.506 4.145 6.868 1.00 95.94 86 ARG A N 1
ATOM 695 C CA . ARG A 1 86 ? 6.854 4.735 6.824 1.00 95.94 86 ARG A CA 1
ATOM 696 C C . ARG A 1 86 ? 7.810 3.872 6.000 1.00 95.94 86 ARG A C 1
ATOM 698 O O . ARG A 1 86 ? 8.537 4.410 5.165 1.00 95.94 86 ARG A O 1
ATOM 705 N N . ARG A 1 87 ? 7.796 2.550 6.201 1.00 94.25 87 ARG A N 1
ATOM 706 C CA . ARG A 1 87 ? 8.623 1.594 5.447 1.00 94.25 87 ARG A CA 1
ATOM 707 C C . ARG A 1 87 ? 8.293 1.618 3.954 1.00 94.25 87 ARG A C 1
ATOM 709 O O . ARG A 1 87 ? 9.192 1.798 3.137 1.00 94.25 87 ARG A O 1
ATOM 716 N N . GLY A 1 88 ? 7.016 1.504 3.604 1.00 94.31 88 GLY A N 1
ATOM 717 C CA . GLY A 1 88 ? 6.558 1.508 2.220 1.00 94.31 88 GLY A CA 1
ATOM 718 C C . GLY A 1 88 ? 6.839 2.832 1.517 1.00 94.31 88 GLY A C 1
ATOM 719 O O . GLY A 1 88 ? 7.199 2.834 0.345 1.00 94.31 88 GLY A O 1
ATOM 720 N N . LYS A 1 89 ? 6.780 3.969 2.223 1.00 94.94 89 LYS A N 1
ATOM 721 C CA . LYS A 1 89 ? 7.178 5.260 1.645 1.00 94.94 89 LYS A CA 1
ATOM 722 C C . LYS A 1 89 ? 8.663 5.288 1.270 1.00 94.94 89 LYS A C 1
ATOM 724 O O . LYS A 1 89 ? 8.985 5.720 0.169 1.00 94.94 89 LYS A O 1
ATOM 729 N N . LYS A 1 90 ? 9.546 4.752 2.123 1.00 93.56 90 LYS A N 1
ATOM 730 C CA . LYS A 1 90 ? 10.974 4.604 1.788 1.00 93.56 90 LYS A CA 1
ATOM 731 C C . LYS A 1 90 ? 11.181 3.710 0.561 1.00 93.56 90 LYS A C 1
ATOM 733 O O . LYS A 1 90 ? 11.947 4.075 -0.322 1.00 93.56 90 LYS A O 1
ATOM 738 N N . GLN A 1 91 ? 10.472 2.581 0.479 1.00 92.00 91 GLN A N 1
ATOM 739 C CA . GLN A 1 91 ? 10.528 1.684 -0.684 1.00 92.00 91 GLN A CA 1
ATOM 740 C C . GLN A 1 91 ? 10.026 2.368 -1.963 1.00 92.00 91 GLN A C 1
ATOM 742 O O . GLN A 1 91 ? 10.623 2.213 -3.023 1.00 92.00 91 GLN A O 1
ATOM 747 N N . LEU A 1 92 ? 8.953 3.158 -1.872 1.00 92.44 92 LEU A N 1
ATOM 748 C CA . LEU A 1 92 ? 8.436 3.928 -2.999 1.00 92.44 92 LEU A CA 1
ATOM 749 C C . LEU A 1 92 ? 9.444 4.977 -3.480 1.00 92.44 92 LEU A C 1
ATOM 751 O O . LEU A 1 92 ? 9.607 5.161 -4.683 1.00 92.44 92 LEU A O 1
ATOM 755 N N . ASP A 1 93 ? 10.112 5.670 -2.560 1.00 91.81 93 ASP A N 1
ATOM 756 C CA . ASP A 1 93 ? 11.119 6.668 -2.917 1.00 91.81 93 ASP A CA 1
ATOM 757 C C . ASP A 1 93 ? 12.356 6.018 -3.555 1.00 91.81 93 ASP A C 1
ATOM 759 O O . ASP A 1 93 ? 12.859 6.531 -4.551 1.00 91.81 93 ASP A O 1
ATOM 763 N N . GLN A 1 94 ? 12.766 4.835 -3.085 1.00 88.38 94 GLN A N 1
ATOM 764 C CA . GLN A 1 94 ? 13.808 4.026 -3.732 1.00 88.38 94 GLN A CA 1
ATOM 765 C C . GLN A 1 94 ? 13.399 3.550 -5.133 1.00 88.38 94 GLN A C 1
ATOM 767 O O . GLN A 1 94 ? 14.202 3.588 -6.058 1.00 88.38 94 GLN A O 1
ATOM 772 N N . LEU A 1 95 ? 12.143 3.140 -5.325 1.00 86.38 95 LEU A N 1
ATOM 773 C CA . LEU A 1 95 ? 11.642 2.695 -6.630 1.00 86.38 95 LEU A CA 1
ATOM 774 C C . LEU A 1 95 ? 11.613 3.828 -7.672 1.00 86.38 95 LEU A C 1
ATOM 776 O O . LEU A 1 95 ? 11.667 3.584 -8.878 1.00 86.38 95 LEU A O 1
ATOM 780 N N . LYS A 1 96 ? 11.508 5.085 -7.227 1.00 86.75 96 LYS A N 1
ATOM 781 C CA . LYS A 1 96 ? 11.614 6.243 -8.124 1.00 86.75 96 LYS A CA 1
ATOM 782 C C . LYS A 1 96 ? 13.046 6.459 -8.606 1.00 86.75 96 LYS A C 1
ATOM 784 O O . LYS A 1 96 ? 13.212 6.888 -9.741 1.00 86.75 96 LYS A O 1
ATOM 789 N N . THR A 1 97 ? 14.046 6.190 -7.766 1.00 83.00 97 THR A N 1
ATOM 790 C CA . THR A 1 97 ? 15.460 6.451 -8.074 1.00 83.00 97 THR A CA 1
ATOM 791 C C . THR A 1 97 ? 16.162 5.276 -8.750 1.00 83.00 97 THR A C 1
ATOM 793 O O . THR A 1 97 ? 17.068 5.500 -9.544 1.00 83.00 97 THR A O 1
ATOM 796 N N . VAL A 1 98 ? 15.759 4.039 -8.452 1.00 76.19 98 VAL A N 1
ATOM 797 C CA . VAL A 1 98 ? 16.380 2.813 -8.970 1.00 76.19 98 VAL A CA 1
ATOM 798 C C . VAL A 1 98 ? 15.447 2.146 -9.984 1.00 76.19 98 VAL A C 1
ATOM 800 O O . VAL A 1 98 ? 14.250 1.996 -9.741 1.00 76.19 98 VAL A O 1
ATOM 803 N N . ASP A 1 99 ? 15.985 1.737 -11.134 1.00 62.00 99 ASP A N 1
ATOM 804 C CA . ASP A 1 99 ? 15.210 1.045 -12.178 1.00 62.00 99 ASP A CA 1
ATOM 805 C C . ASP A 1 99 ? 14.988 -0.446 -11.899 1.00 62.00 99 ASP A C 1
ATOM 807 O O . ASP A 1 99 ? 14.062 -1.048 -12.446 1.00 62.00 99 ASP A O 1
ATOM 811 N N . SER A 1 100 ? 15.786 -1.032 -11.004 1.00 56.00 100 SER A N 1
ATOM 812 C CA . SER A 1 100 ? 15.662 -2.417 -10.558 1.00 56.00 100 SER A CA 1
ATOM 813 C C . SER A 1 100 ? 14.910 -2.542 -9.227 1.00 56.00 100 SER A C 1
ATOM 815 O O . SER A 1 100 ? 15.123 -1.820 -8.251 1.00 56.00 100 SER A O 1
ATOM 817 N N . VAL A 1 101 ? 13.985 -3.498 -9.194 1.00 56.34 101 VAL A N 1
ATOM 818 C CA . VAL A 1 101 ? 13.033 -3.703 -8.102 1.00 56.34 101 VAL A CA 1
ATOM 819 C C . VAL A 1 101 ? 13.651 -4.640 -7.068 1.00 56.34 101 VAL A C 1
ATOM 821 O O . VAL A 1 101 ? 13.498 -5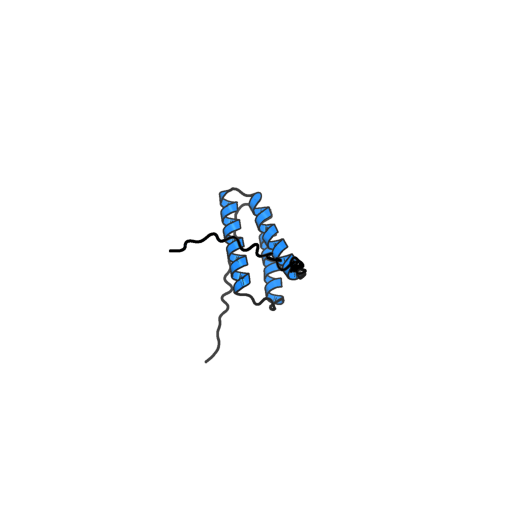.853 -7.155 1.00 56.34 101 VAL A O 1
ATOM 824 N N . ARG A 1 102 ? 14.322 -4.104 -6.044 1.00 56.72 102 ARG A N 1
ATOM 825 C CA . ARG A 1 102 ? 14.609 -4.873 -4.818 1.00 56.72 102 ARG A CA 1
ATOM 826 C C . ARG A 1 102 ? 13.542 -4.579 -3.763 1.00 56.72 102 ARG A C 1
ATOM 828 O O . ARG A 1 102 ? 13.833 -4.047 -2.695 1.00 56.72 102 ARG A O 1
ATOM 835 N N . LEU A 1 103 ? 12.284 -4.903 -4.073 1.00 60.84 103 LEU A N 1
ATOM 836 C CA . LEU A 1 103 ? 11.199 -4.899 -3.088 1.00 60.84 103 LEU A CA 1
ATOM 837 C C . LEU A 1 103 ? 11.374 -6.135 -2.203 1.00 60.84 103 LEU A C 1
ATOM 839 O O . LEU A 1 103 ? 10.808 -7.191 -2.462 1.00 60.84 103 LEU A O 1
ATOM 843 N N . SER A 1 104 ? 12.232 -6.037 -1.188 1.00 55.81 104 SER A N 1
ATOM 844 C CA . SER A 1 104 ? 12.377 -7.108 -0.209 1.00 55.81 104 SER A CA 1
ATOM 845 C C . SER A 1 104 ? 11.086 -7.231 0.600 1.00 55.81 104 SER A C 1
ATOM 847 O O . SER A 1 104 ? 10.788 -6.414 1.479 1.00 55.81 104 SER A O 1
ATOM 849 N N . SER A 1 105 ? 10.330 -8.289 0.317 1.00 51.16 105 SER A N 1
ATOM 850 C CA . SER A 1 105 ? 9.310 -8.840 1.204 1.00 51.16 105 SER A CA 1
ATOM 851 C C . SER A 1 105 ? 10.008 -9.434 2.428 1.00 51.16 105 SER A C 1
ATOM 853 O O . SER A 1 105 ? 10.097 -10.646 2.568 1.00 51.16 105 SER A O 1
ATOM 855 N N . SER A 1 106 ? 10.616 -8.617 3.293 1.00 48.78 106 SER A N 1
ATOM 856 C CA . SER A 1 106 ? 11.138 -9.164 4.547 1.00 48.78 106 SER A CA 1
ATOM 857 C C . SER A 1 106 ? 9.970 -9.587 5.429 1.00 48.78 106 SER A C 1
ATOM 859 O O . SER A 1 106 ? 9.227 -8.749 5.951 1.00 48.78 106 SER A O 1
ATOM 861 N N . ASN A 1 107 ? 9.835 -10.911 5.509 1.00 51.88 107 ASN A N 1
ATOM 862 C CA . ASN A 1 107 ? 9.112 -11.698 6.489 1.00 51.88 107 ASN A CA 1
ATOM 863 C C . ASN A 1 107 ? 9.109 -10.996 7.847 1.00 51.88 107 ASN A C 1
ATOM 865 O O . ASN A 1 107 ? 10.149 -10.845 8.483 1.00 51.88 107 ASN A O 1
ATOM 869 N N . VAL A 1 108 ? 7.926 -10.595 8.293 1.00 43.69 108 VAL A N 1
ATOM 870 C CA . VAL A 1 108 ? 7.649 -10.534 9.722 1.00 43.69 108 VAL A CA 1
ATOM 871 C C . VAL A 1 108 ? 7.015 -11.885 10.027 1.00 43.69 108 VAL A C 1
ATOM 873 O O . VAL A 1 108 ? 5.815 -12.065 9.830 1.00 43.69 108 VAL A O 1
ATOM 876 N N . GLU A 1 109 ? 7.842 -12.872 10.379 1.00 38.06 109 GLU A N 1
ATOM 877 C CA . GLU A 1 109 ? 7.361 -13.996 11.180 1.00 38.06 109 GLU A CA 1
ATOM 878 C C . GLU A 1 109 ? 6.879 -13.386 12.496 1.00 38.06 109 GLU A C 1
ATOM 880 O O . GLU A 1 109 ? 7.678 -12.934 13.315 1.00 38.06 109 GLU A O 1
ATOM 885 N N . LEU A 1 110 ? 5.559 -13.292 12.667 1.00 42.97 110 LEU A N 1
ATOM 886 C CA . LEU A 1 110 ? 5.005 -13.262 14.010 1.00 42.97 110 LEU A CA 1
ATOM 887 C C . LEU A 1 110 ? 5.229 -14.663 14.572 1.00 42.97 110 LEU A C 1
ATOM 889 O O . LEU A 1 110 ? 4.521 -15.602 14.216 1.00 42.97 110 LEU A O 1
ATOM 893 N N . SER A 1 111 ? 6.252 -14.809 15.403 1.00 38.38 111 SER A N 1
ATOM 894 C CA . SER A 1 111 ? 6.401 -15.962 16.275 1.00 38.38 111 SER A CA 1
ATOM 895 C C . SER A 1 111 ? 5.265 -15.918 17.297 1.00 38.38 111 SER A C 1
ATOM 897 O O . SER A 1 111 ? 5.335 -15.207 18.299 1.00 38.38 111 SER A O 1
ATOM 899 N N . ASP A 1 112 ? 4.199 -16.672 17.031 1.00 44.06 112 ASP A N 1
ATOM 900 C CA . ASP A 1 112 ? 3.251 -17.098 18.057 1.00 44.06 112 ASP A CA 1
ATOM 901 C C . ASP A 1 112 ? 3.962 -18.095 18.982 1.00 44.06 112 ASP A C 1
ATOM 903 O O . ASP A 1 112 ? 3.789 -19.307 18.884 1.00 44.06 112 ASP A O 1
ATOM 907 N N . THR A 1 113 ? 4.790 -17.598 19.899 1.00 47.06 113 THR A N 1
ATOM 908 C CA . THR A 1 113 ? 5.270 -18.394 21.034 1.00 47.06 113 THR A CA 1
ATOM 909 C C . THR A 1 113 ? 4.321 -18.166 22.202 1.00 47.06 113 THR A C 1
ATOM 911 O O . THR A 1 113 ? 4.615 -17.443 23.156 1.00 47.06 113 THR A O 1
ATOM 914 N N . LYS A 1 114 ? 3.128 -18.766 22.120 1.00 40.88 114 LYS A N 1
ATOM 915 C CA . LYS A 1 114 ? 2.279 -18.940 23.297 1.00 40.88 114 LYS A CA 1
ATOM 916 C C . LYS A 1 114 ? 2.728 -20.213 24.007 1.00 40.88 114 LYS A C 1
ATOM 918 O O . LYS A 1 114 ? 2.466 -21.317 23.550 1.00 40.88 114 LYS A O 1
ATOM 923 N N . GLN A 1 115 ? 3.444 -19.988 25.102 1.00 39.69 115 GLN A N 1
ATOM 924 C CA . GLN A 1 115 ? 3.753 -20.937 26.166 1.00 39.69 115 GLN A CA 1
ATOM 925 C C . GLN A 1 115 ? 2.544 -21.837 26.477 1.00 39.69 115 GLN A C 1
ATOM 927 O O . GLN A 1 115 ? 1.457 -21.321 26.766 1.00 39.69 115 GLN A O 1
ATOM 932 N N . GLN A 1 116 ? 2.767 -23.149 26.468 1.00 37.22 116 GLN A N 1
ATOM 933 C CA . GLN A 1 116 ? 2.082 -24.119 27.321 1.00 37.22 116 GLN A CA 1
ATOM 934 C C . GLN A 1 116 ? 3.131 -25.061 27.896 1.00 37.22 116 GLN A C 1
ATOM 936 O O . GLN A 1 116 ? 4.032 -25.455 27.122 1.00 37.22 116 GLN A O 1
#

Secondary structure (DSSP, 8-state):
----------------------PPP-----HHHHHHHHHHHHHHHHHTTS-HHHHHHHHHHHHHHHHHHHHHS-TT-HHHHHHHHHHHHHHHHHHHH-SS----------------

Radius of gyration: 27.27 Å; chains: 1; bounding box: 86×37×50 Å